Protein AF-A0A2P5LNM6-F1 (afdb_monomer)

pLDDT: mean 80.27, std 12.8, range [48.88, 95.44]

Nearest PDB structures (foldseek):
  6klw-assembly1_F  TM=1.842E-01  e=8.461E+00  Clostridium perfringens

Mean predicted aligned error: 8.5 Å

Sequence (66 aa):
ADGEILIFEAQDLTPEIEDSIFFAAPGGARKCAQIIVRGAAAAGAEIAWSFRRRAGAKVPPGGKVC

Foldseek 3Di:
DQQWDKDKDKPPWDWDKAWDDFDPDPVGGDTDIDTDTDDDDDVVDDIDMDIDTDPPGGQPVVHDDD

Solvent-accessible surface area (backbone atoms only — not comparable to full-atom values): 4577 Å² total; per-residue (Å²): 134,91,36,72,38,71,46,77,51,44,71,100,44,76,76,42,79,46,75,77,47,65,53,93,45,102,87,49,78,45,91,42,70,45,83,43,77,78,76,80,91,49,93,86,65,78,83,61,69,52,77,43,75,43,83,96,41,59,56,53,92,91,55,77,87,130

Radius of gyration: 15.08 Å; Cα contacts (8 Å, |Δi|>4): 82; chains: 1; bounding box: 30×35×34 Å

Structure (mmCIF, N/CA/C/O backbone):
data_AF-A0A2P5LNM6-F1
#
_entry.id   AF-A0A2P5LNM6-F1
#
loop_
_atom_site.group_PDB
_atom_site.id
_atom_site.type_symbol
_atom_site.label_atom_id
_atom_site.label_alt_id
_atom_site.label_comp_id
_atom_site.label_asym_id
_atom_site.label_entity_id
_atom_site.label_seq_id
_atom_site.pdbx_PDB_ins_code
_atom_site.Cartn_x
_atom_site.Cartn_y
_atom_site.Cartn_z
_atom_site.occupancy
_atom_site.B_iso_or_equiv
_atom_site.auth_seq_id
_atom_site.auth_comp_id
_atom_site.auth_asym_id
_atom_site.auth_atom_id
_atom_site.pdbx_PDB_model_num
ATOM 1 N N . ALA A 1 1 ? 1.394 3.266 -19.454 1.00 54.75 1 ALA A N 1
ATOM 2 C CA . ALA A 1 1 ? 1.734 3.890 -18.163 1.00 54.75 1 ALA A CA 1
ATOM 3 C C . ALA A 1 1 ? 2.574 5.104 -18.496 1.00 54.75 1 ALA A C 1
ATOM 5 O O . ALA A 1 1 ? 3.683 4.945 -18.992 1.00 54.75 1 ALA A O 1
ATOM 6 N N . ASP A 1 2 ? 2.016 6.297 -18.318 1.00 73.06 2 ASP A N 1
ATOM 7 C CA . ASP A 1 2 ? 2.423 7.481 -19.093 1.00 73.06 2 ASP A CA 1
ATOM 8 C C . ASP A 1 2 ? 3.542 8.287 -18.410 1.00 73.06 2 ASP A C 1
ATOM 10 O O . ASP A 1 2 ? 3.779 9.456 -18.716 1.00 73.06 2 ASP A O 1
ATOM 14 N N . GLY A 1 3 ? 4.242 7.643 -17.468 1.00 80.56 3 GLY A N 1
ATOM 15 C CA . GLY A 1 3 ? 5.267 8.252 -16.623 1.00 80.56 3 GLY A CA 1
ATOM 16 C C . GLY A 1 3 ? 4.713 9.223 -15.580 1.00 80.56 3 GLY A C 1
ATOM 17 O O . GLY A 1 3 ? 5.492 9.967 -14.996 1.00 80.56 3 GLY A O 1
ATOM 18 N N . GLU A 1 4 ? 3.398 9.264 -15.352 1.00 85.94 4 GLU A N 1
ATOM 19 C CA . GLU A 1 4 ? 2.798 10.116 -14.318 1.00 85.94 4 GLU A CA 1
ATOM 20 C C . GLU A 1 4 ? 3.285 9.709 -12.921 1.00 85.94 4 GLU A C 1
ATOM 22 O O . GLU A 1 4 ? 3.347 8.520 -12.600 1.00 85.94 4 GLU A O 1
ATOM 27 N N . ILE A 1 5 ? 3.598 10.696 -12.078 1.00 89.31 5 ILE A N 1
ATOM 28 C CA . ILE A 1 5 ? 3.884 10.461 -10.660 1.00 89.31 5 ILE A CA 1
ATOM 29 C C . ILE A 1 5 ? 2.600 10.671 -9.860 1.00 89.31 5 ILE A C 1
ATOM 31 O O . ILE A 1 5 ? 2.002 11.753 -9.872 1.00 89.31 5 ILE A O 1
ATOM 35 N N . LEU A 1 6 ? 2.198 9.627 -9.140 1.00 91.25 6 LEU A N 1
ATOM 36 C CA . LEU A 1 6 ? 1.093 9.657 -8.192 1.00 91.25 6 LEU A CA 1
ATOM 37 C C . LEU A 1 6 ? 1.640 9.716 -6.765 1.00 91.25 6 LEU A C 1
ATOM 39 O O . LEU A 1 6 ? 2.661 9.107 -6.456 1.00 91.25 6 LEU A O 1
ATOM 43 N N . ILE A 1 7 ? 0.944 10.448 -5.906 1.00 92.94 7 ILE A N 1
ATOM 44 C CA . ILE A 1 7 ? 1.144 10.462 -4.461 1.00 92.94 7 ILE A CA 1
ATOM 45 C C . ILE A 1 7 ? 0.043 9.587 -3.870 1.00 92.94 7 ILE A C 1
ATOM 47 O O . ILE A 1 7 ? -1.134 9.801 -4.173 1.00 92.94 7 ILE A O 1
ATOM 51 N N . PHE A 1 8 ? 0.443 8.599 -3.074 1.00 94.56 8 PHE A N 1
ATOM 52 C CA . PHE A 1 8 ? -0.454 7.776 -2.273 1.00 94.56 8 PHE A CA 1
ATOM 53 C C . PHE A 1 8 ? -0.457 8.287 -0.837 1.00 94.56 8 PHE A C 1
ATOM 55 O O . PHE A 1 8 ? 0.609 8.511 -0.265 1.00 94.56 8 PHE A O 1
ATOM 62 N N . GLU A 1 9 ? -1.642 8.442 -0.260 1.00 94.56 9 GLU A N 1
ATOM 63 C CA . GLU A 1 9 ? -1.828 8.880 1.123 1.00 94.56 9 GLU A CA 1
ATOM 64 C C . GLU A 1 9 ? -2.869 7.966 1.782 1.00 94.56 9 GLU A C 1
ATOM 66 O O . GLU A 1 9 ? -3.904 7.671 1.180 1.00 94.56 9 GLU A O 1
ATOM 71 N N . ALA A 1 10 ? -2.598 7.521 3.009 1.00 93.88 10 ALA A N 1
ATOM 72 C CA . ALA A 1 10 ? -3.532 6.783 3.855 1.00 93.88 10 ALA A CA 1
ATOM 73 C C . ALA 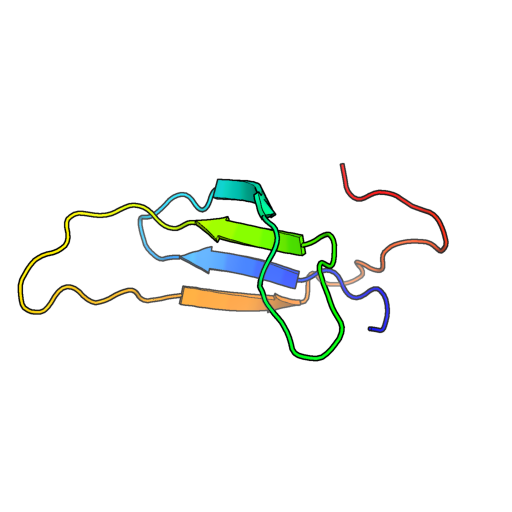A 1 10 ? -3.706 7.565 5.160 1.00 93.88 10 ALA A C 1
ATOM 75 O O . ALA A 1 10 ? -2.719 8.012 5.744 1.00 93.88 10 ALA A O 1
ATOM 76 N N . GLN A 1 11 ? -4.949 7.790 5.583 1.00 89.62 11 GLN A N 1
ATOM 77 C CA . GLN A 1 11 ? -5.234 8.626 6.748 1.00 89.62 11 GLN A CA 1
ATOM 78 C C . GLN A 1 11 ? -4.591 8.035 8.008 1.00 89.62 11 GLN A C 1
ATOM 80 O O . GLN A 1 11 ? -4.796 6.862 8.298 1.00 89.62 11 GLN A O 1
ATOM 85 N N . ASP A 1 12 ? -3.832 8.859 8.738 1.00 87.00 12 ASP A N 1
ATOM 86 C CA . ASP A 1 12 ? -3.165 8.529 10.009 1.00 87.00 12 ASP A CA 1
ATOM 87 C C . ASP A 1 12 ? -2.204 7.326 9.960 1.00 87.00 12 ASP A C 1
ATOM 89 O O . ASP A 1 12 ? -1.775 6.818 10.997 1.00 87.00 12 ASP A O 1
ATOM 93 N N . LEU A 1 13 ? -1.824 6.883 8.759 1.00 89.69 13 LEU A N 1
ATOM 94 C CA . LEU A 1 13 ? -0.972 5.721 8.540 1.00 89.69 13 LEU A CA 1
ATOM 95 C C . LEU A 1 13 ? 0.208 6.094 7.648 1.00 89.69 13 LEU A C 1
ATOM 97 O O . LEU A 1 13 ? 0.081 6.884 6.716 1.00 89.69 13 LEU A O 1
ATOM 101 N N . THR A 1 14 ? 1.358 5.478 7.910 1.00 91.31 14 THR A N 1
ATOM 102 C CA . THR A 1 14 ? 2.565 5.643 7.094 1.00 91.31 14 THR A CA 1
ATOM 103 C C . THR A 1 14 ? 2.658 4.484 6.103 1.00 91.31 14 THR A C 1
ATOM 105 O O . THR A 1 14 ? 2.882 3.352 6.539 1.00 91.31 14 THR A O 1
ATOM 108 N N . PRO A 1 15 ? 2.485 4.719 4.790 1.00 93.19 15 PRO A N 1
ATOM 109 C CA . PRO A 1 15 ? 2.622 3.668 3.793 1.00 93.19 15 PRO A CA 1
ATOM 110 C C . PRO A 1 15 ? 4.088 3.264 3.613 1.00 93.19 15 PRO A C 1
ATOM 112 O O . PRO A 1 15 ? 4.977 4.113 3.552 1.00 93.19 15 PRO A O 1
ATOM 115 N N . GLU A 1 16 ? 4.326 1.969 3.466 1.00 93.31 16 GLU A N 1
ATOM 116 C CA . GLU A 1 16 ? 5.624 1.381 3.129 1.00 93.31 16 GLU A CA 1
ATOM 117 C C . GLU A 1 16 ? 5.578 0.816 1.703 1.00 93.31 16 GLU A C 1
ATOM 119 O O . GLU A 1 16 ? 4.512 0.442 1.210 1.00 93.31 16 GLU A O 1
ATOM 124 N N . ILE A 1 17 ? 6.729 0.730 1.034 1.00 91.00 17 ILE A N 1
ATOM 125 C CA . ILE A 1 17 ? 6.857 -0.016 -0.222 1.00 91.00 17 ILE A CA 1
ATOM 126 C C . ILE A 1 17 ? 7.590 -1.318 0.067 1.00 91.00 17 ILE A C 1
ATOM 128 O O . ILE A 1 17 ? 8.698 -1.302 0.598 1.00 91.00 17 ILE A O 1
ATOM 132 N N . GLU A 1 18 ? 6.980 -2.435 -0.313 1.00 87.81 18 GLU A N 1
ATOM 133 C CA . GLU A 1 18 ? 7.629 -3.741 -0.288 1.00 87.81 18 GLU A CA 1
ATOM 134 C C . GLU A 1 18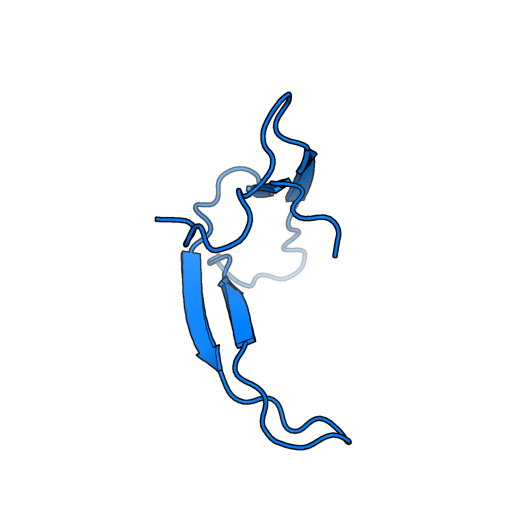 ? 8.016 -4.148 -1.712 1.00 87.81 18 GLU A C 1
ATOM 136 O O . GLU A 1 18 ? 7.163 -4.381 -2.575 1.00 87.81 18 GLU A O 1
ATOM 141 N N . ASP A 1 19 ? 9.323 -4.201 -1.963 1.00 79.69 19 ASP A N 1
ATOM 142 C CA . ASP A 1 19 ? 9.905 -4.646 -3.223 1.00 79.69 19 ASP A CA 1
ATOM 143 C C . ASP A 1 19 ? 10.059 -6.172 -3.264 1.00 79.69 19 ASP A C 1
ATOM 145 O O . ASP A 1 19 ? 10.362 -6.812 -2.263 1.00 79.69 19 ASP A O 1
ATOM 149 N N . SER A 1 20 ? 10.021 -6.745 -4.471 1.00 65.06 20 SER A N 1
ATOM 150 C CA . SER A 1 20 ? 10.388 -8.153 -4.744 1.00 65.06 20 SER A CA 1
ATOM 151 C C . SER A 1 20 ? 9.328 -9.193 -4.388 1.00 65.06 20 SER A C 1
ATOM 153 O O . SER A 1 20 ? 9.642 -10.332 -4.042 1.00 65.06 20 SER A O 1
ATOM 155 N N . ILE A 1 21 ? 8.064 -8.834 -4.576 1.00 63.72 21 ILE A N 1
ATOM 156 C CA . ILE A 1 21 ? 6.962 -9.788 -4.510 1.00 63.72 21 ILE A CA 1
ATOM 157 C C . ILE A 1 21 ? 6.816 -10.452 -5.883 1.00 63.72 21 ILE A C 1
ATOM 159 O O . ILE A 1 21 ? 6.927 -9.805 -6.928 1.00 63.72 21 ILE A O 1
ATOM 163 N N . PHE A 1 22 ? 6.605 -11.765 -5.897 1.00 65.81 22 PHE A N 1
ATOM 164 C CA . PHE A 1 22 ? 6.312 -12.520 -7.111 1.00 65.81 22 PHE A CA 1
ATOM 165 C C . PHE A 1 22 ? 4.882 -13.035 -7.012 1.00 65.81 22 PHE A C 1
ATOM 167 O O . PHE A 1 22 ? 4.613 -14.013 -6.319 1.00 65.81 22 PHE A O 1
ATOM 174 N N . PHE A 1 23 ? 3.949 -12.379 -7.700 1.00 61.81 23 PHE A N 1
ATOM 175 C CA . PHE A 1 23 ? 2.606 -12.933 -7.824 1.00 61.81 23 PHE A CA 1
ATOM 176 C C . PHE A 1 23 ? 2.604 -14.080 -8.828 1.00 61.81 23 PHE A C 1
ATOM 178 O O . PHE A 1 23 ? 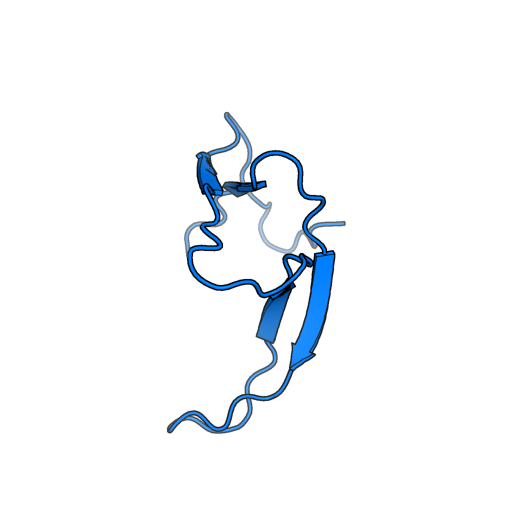3.149 -13.959 -9.929 1.00 61.81 23 PHE A O 1
ATOM 185 N N . ALA A 1 24 ? 1.920 -15.166 -8.475 1.00 62.03 24 ALA A N 1
ATOM 186 C CA . ALA A 1 24 ? 1.476 -16.150 -9.447 1.00 62.03 24 ALA A CA 1
ATOM 187 C C . ALA A 1 24 ? 0.367 -15.512 -10.303 1.00 62.03 24 ALA A C 1
ATOM 189 O O . ALA A 1 24 ? -0.811 -15.567 -9.964 1.00 62.03 24 ALA A O 1
ATOM 190 N N . ALA A 1 25 ? 0.748 -14.836 -11.385 1.00 62.56 25 ALA A N 1
ATOM 191 C CA . ALA A 1 25 ? -0.176 -14.347 -12.403 1.00 62.56 25 ALA A CA 1
ATOM 192 C C . ALA A 1 25 ? -0.137 -15.283 -13.627 1.00 62.56 25 ALA A C 1
ATOM 194 O O . ALA A 1 25 ? 0.899 -15.903 -13.875 1.00 62.56 25 ALA A O 1
ATOM 195 N N . PRO A 1 26 ? -1.201 -15.352 -14.451 1.00 66.62 26 PRO A N 1
ATOM 196 C CA . PRO A 1 26 ? -1.233 -16.192 -15.657 1.00 66.62 26 PRO A CA 1
ATOM 197 C C . PRO A 1 26 ? -0.071 -15.956 -16.642 1.00 66.62 26 PRO A C 1
ATOM 199 O O . PRO A 1 26 ? 0.236 -16.824 -17.450 1.00 66.62 26 PRO A O 1
ATOM 202 N N . GLY A 1 27 ? 0.590 -14.794 -16.571 1.00 70.62 27 GLY A N 1
ATOM 203 C CA . GLY A 1 27 ? 1.769 -14.441 -17.372 1.00 70.62 27 GLY A CA 1
ATOM 204 C C . GLY A 1 27 ? 3.128 -14.797 -16.749 1.00 70.62 27 GLY A C 1
ATOM 205 O O . GLY A 1 27 ? 4.149 -14.358 -17.272 1.00 70.62 27 GLY A O 1
ATOM 206 N N . GLY A 1 28 ? 3.162 -15.545 -15.642 1.00 68.12 28 GLY A N 1
ATOM 207 C CA . GLY A 1 28 ? 4.389 -15.898 -14.925 1.00 68.12 28 GLY A CA 1
ATOM 208 C C . GLY A 1 28 ? 4.846 -14.847 -13.908 1.00 68.12 28 GLY A C 1
ATOM 209 O O . GLY A 1 28 ? 4.232 -13.791 -13.735 1.00 68.12 28 GLY A O 1
ATOM 210 N N . ALA A 1 29 ? 5.933 -15.162 -13.203 1.00 70.19 29 ALA A N 1
ATOM 211 C CA . ALA A 1 29 ? 6.487 -14.323 -12.149 1.00 70.19 29 ALA A CA 1
ATOM 212 C C . ALA A 1 29 ? 6.997 -12.990 -12.725 1.00 70.19 29 ALA A C 1
ATOM 214 O O . ALA A 1 29 ? 7.935 -12.954 -13.523 1.00 70.19 29 ALA A O 1
ATOM 215 N N . ARG A 1 30 ? 6.389 -11.877 -12.308 1.00 72.19 30 ARG A N 1
ATOM 216 C CA . ARG A 1 30 ? 6.794 -10.523 -12.701 1.00 72.19 30 ARG A CA 1
ATOM 217 C C . ARG A 1 30 ? 7.302 -9.774 -11.482 1.00 72.19 30 ARG A C 1
ATOM 219 O O . ARG A 1 30 ? 6.650 -9.808 -10.442 1.00 72.19 30 ARG A O 1
ATOM 226 N N . LYS A 1 31 ? 8.416 -9.046 -11.631 1.00 72.94 31 LYS A N 1
ATOM 227 C CA . LYS A 1 31 ? 8.850 -8.098 -10.601 1.00 72.94 31 LYS A CA 1
ATOM 228 C C . LYS A 1 31 ? 7.726 -7.092 -10.360 1.00 72.94 31 LYS A C 1
ATOM 230 O O . LYS A 1 31 ? 7.292 -6.415 -11.293 1.00 72.94 31 LYS A O 1
ATOM 235 N N . CYS A 1 32 ? 7.282 -7.000 -9.118 1.00 80.81 32 CYS A N 1
ATOM 236 C CA . CYS A 1 32 ? 6.316 -6.011 -8.678 1.00 80.81 32 CYS A CA 1
ATOM 237 C C . CYS A 1 32 ? 6.723 -5.448 -7.313 1.00 80.81 32 CYS A C 1
ATOM 239 O O . CYS A 1 32 ? 7.636 -5.966 -6.661 1.00 80.81 32 CYS A O 1
ATOM 241 N N . ALA A 1 33 ? 6.051 -4.370 -6.932 1.00 85.69 33 ALA A N 1
ATOM 242 C CA . ALA A 1 33 ? 6.116 -3.789 -5.605 1.00 85.69 33 ALA A CA 1
ATOM 243 C C . ALA A 1 33 ? 4.687 -3.655 -5.065 1.00 85.69 33 ALA A C 1
ATOM 245 O O . ALA A 1 33 ? 3.739 -3.532 -5.850 1.00 85.69 33 ALA A O 1
ATOM 246 N N . GLN A 1 34 ? 4.539 -3.677 -3.746 1.00 89.50 34 GLN A N 1
ATOM 247 C CA . GLN A 1 34 ? 3.276 -3.414 -3.060 1.00 89.50 34 GLN A CA 1
ATOM 248 C C . GLN A 1 34 ? 3.382 -2.160 -2.199 1.00 89.50 34 GLN A C 1
ATOM 250 O O . GLN A 1 34 ? 4.437 -1.868 -1.646 1.00 89.50 34 GLN A O 1
ATOM 255 N N . ILE A 1 35 ? 2.263 -1.448 -2.067 1.00 92.38 3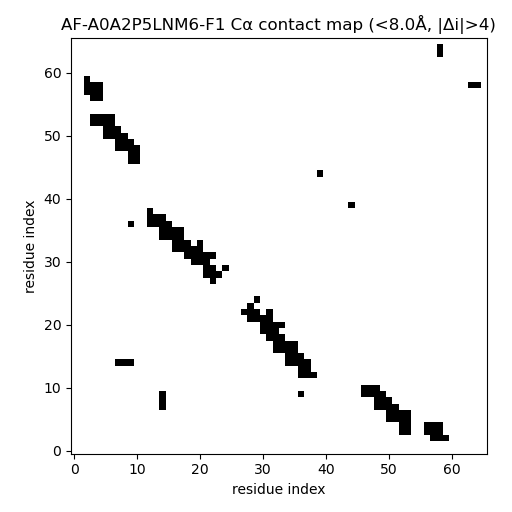5 ILE A N 1
ATOM 256 C CA . ILE A 1 35 ? 2.087 -0.422 -1.041 1.00 92.38 35 ILE A CA 1
ATOM 257 C C . ILE A 1 35 ? 1.489 -1.119 0.180 1.00 92.38 35 ILE A C 1
ATOM 259 O O . ILE A 1 35 ? 0.391 -1.672 0.097 1.00 92.38 35 ILE A O 1
ATOM 263 N N . ILE A 1 36 ? 2.209 -1.103 1.295 1.00 92.00 36 ILE A N 1
ATOM 264 C CA . ILE A 1 36 ? 1.804 -1.715 2.557 1.00 92.00 36 ILE A CA 1
ATOM 265 C C . ILE A 1 36 ? 1.302 -0.630 3.501 1.00 92.00 36 ILE A C 1
ATOM 267 O O . ILE A 1 36 ? 1.952 0.390 3.711 1.00 92.00 36 ILE A O 1
ATOM 271 N N . VAL A 1 37 ? 0.141 -0.880 4.100 1.00 91.38 37 VAL A N 1
ATOM 272 C CA . VAL A 1 37 ? -0.444 -0.049 5.152 1.00 91.38 37 VAL A CA 1
ATOM 273 C C . VAL A 1 37 ? -0.622 -0.934 6.381 1.00 91.38 37 VAL A C 1
ATOM 275 O O . VAL A 1 37 ? -1.285 -1.969 6.311 1.00 91.38 37 VAL A O 1
ATOM 278 N N . ARG A 1 38 ? 0.003 -0.560 7.501 1.00 90.19 38 ARG A N 1
ATOM 279 C CA . ARG A 1 38 ? -0.035 -1.336 8.749 1.00 90.19 38 ARG A CA 1
ATOM 280 C C . ARG A 1 38 ? -1.056 -0.749 9.709 1.00 90.19 38 ARG A C 1
ATOM 282 O O . ARG A 1 38 ? -1.080 0.454 9.915 1.00 90.19 38 ARG A O 1
ATOM 289 N N . GLY A 1 39 ? -1.848 -1.602 10.343 1.00 86.25 39 GLY A N 1
ATOM 290 C CA . GLY A 1 39 ? -2.822 -1.194 11.348 1.00 86.25 39 GLY A CA 1
ATOM 291 C C . GLY A 1 39 ? -3.344 -2.392 12.129 1.00 86.25 39 GLY A C 1
ATOM 292 O O . GLY A 1 39 ? -3.129 -3.542 11.742 1.00 86.25 39 GLY A O 1
ATOM 293 N N . ALA A 1 40 ? -4.022 -2.128 13.244 1.00 85.12 40 ALA A N 1
ATOM 294 C CA . ALA A 1 40 ? -4.700 -3.175 13.993 1.00 85.12 40 ALA A CA 1
ATOM 295 C C . ALA A 1 40 ? -5.933 -3.648 13.209 1.00 85.12 40 ALA A C 1
ATOM 297 O O . ALA A 1 40 ? -6.862 -2.877 12.970 1.00 85.12 40 ALA A O 1
ATOM 298 N N . ALA A 1 41 ? -5.949 -4.923 12.821 1.00 81.44 41 ALA A N 1
ATOM 299 C CA . ALA A 1 41 ? -7.127 -5.542 12.231 1.00 81.44 41 ALA A CA 1
ATOM 300 C C . ALA A 1 41 ? -8.160 -5.798 13.338 1.00 81.44 41 ALA A C 1
ATOM 302 O O . ALA A 1 41 ? -8.045 -6.752 14.106 1.00 81.44 41 ALA A O 1
ATOM 303 N N . ALA A 1 42 ? -9.149 -4.915 13.437 1.00 85.62 42 ALA A N 1
ATOM 304 C CA . ALA A 1 42 ? -10.286 -5.042 14.341 1.00 85.62 42 ALA A CA 1
ATOM 305 C C . ALA A 1 42 ? -11.589 -5.172 13.541 1.00 85.62 42 ALA A C 1
ATOM 307 O O . ALA A 1 42 ? -11.658 -4.795 12.370 1.00 85.62 42 ALA A O 1
ATOM 308 N N . ALA A 1 43 ? -12.641 -5.699 14.169 1.00 90.50 43 ALA A N 1
ATOM 309 C CA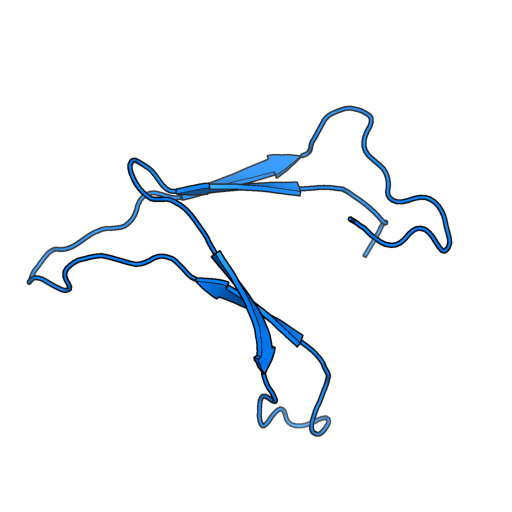 . ALA A 1 43 ? -13.966 -5.697 13.560 1.00 90.50 43 ALA A CA 1
ATOM 310 C C . ALA A 1 43 ? -14.406 -4.247 13.290 1.00 90.50 43 ALA A C 1
ATOM 312 O O . ALA A 1 43 ? -14.384 -3.418 14.197 1.00 90.50 43 ALA A O 1
ATOM 313 N N . GLY A 1 44 ? -14.774 -3.947 12.042 1.00 87.00 44 GLY A N 1
ATOM 314 C CA . GLY A 1 44 ? -15.121 -2.587 11.618 1.00 87.00 44 GLY A CA 1
ATOM 315 C C . GLY A 1 44 ? -13.921 -1.666 11.379 1.00 87.00 44 GLY A C 1
ATOM 316 O O . GLY A 1 44 ? -14.115 -0.464 11.244 1.00 87.00 44 GLY A O 1
ATOM 317 N N . ALA A 1 45 ? -12.693 -2.192 11.330 1.00 87.62 45 ALA A N 1
ATOM 318 C CA . ALA A 1 45 ? -11.549 -1.402 10.895 1.00 87.62 45 ALA A CA 1
ATOM 319 C C . ALA A 1 45 ? -11.728 -0.985 9.427 1.00 87.62 45 ALA A C 1
ATOM 321 O O . ALA A 1 45 ? -11.852 -1.829 8.538 1.00 87.62 45 ALA A O 1
ATOM 322 N N . GLU A 1 46 ? -11.710 0.321 9.187 1.00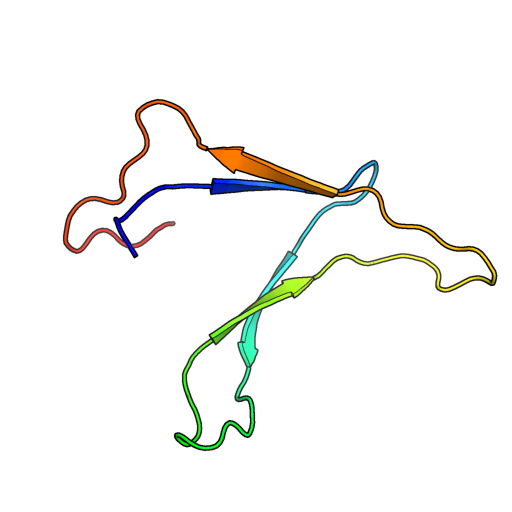 89.38 46 GLU A N 1
ATOM 323 C CA . GLU A 1 46 ? -11.753 0.919 7.858 1.00 89.38 46 GLU A CA 1
ATOM 324 C C . GLU A 1 46 ? -10.448 1.660 7.577 1.00 89.38 46 GLU A C 1
ATOM 326 O O . GLU A 1 46 ? -9.783 2.158 8.486 1.00 89.38 46 GLU A O 1
ATOM 331 N N . ILE A 1 47 ? -10.078 1.731 6.299 1.00 87.19 47 ILE A N 1
ATOM 332 C CA . ILE A 1 47 ? -8.909 2.480 5.842 1.00 87.19 47 ILE A CA 1
ATOM 333 C C . ILE A 1 47 ? -9.382 3.484 4.799 1.00 87.19 47 ILE A C 1
ATOM 335 O O . ILE A 1 47 ? -9.816 3.098 3.712 1.00 87.19 47 ILE A O 1
ATOM 339 N N . ALA A 1 48 ? -9.252 4.771 5.112 1.00 92.38 48 ALA A N 1
ATOM 340 C CA . ALA A 1 48 ? -9.408 5.840 4.137 1.00 92.38 48 ALA A CA 1
ATOM 341 C C . ALA A 1 48 ? -8.063 6.107 3.446 1.00 92.38 48 ALA A C 1
ATOM 343 O O . ALA A 1 48 ? -7.044 6.337 4.101 1.00 92.38 48 ALA A O 1
ATOM 344 N N . TRP A 1 49 ? -8.052 6.078 2.114 1.00 94.88 49 TRP A N 1
ATOM 345 C CA . TRP A 1 49 ? -6.854 6.308 1.308 1.00 94.88 49 TRP A CA 1
ATOM 346 C C . TRP A 1 49 ? -7.186 7.054 0.016 1.00 94.88 49 TRP A C 1
ATOM 348 O O . TRP A 1 49 ? -8.335 7.083 -0.429 1.00 94.88 49 TRP A O 1
ATOM 358 N N . SER A 1 50 ? -6.175 7.664 -0.601 1.00 95.44 50 SER A N 1
ATOM 359 C CA . SER A 1 50 ? -6.334 8.342 -1.887 1.00 95.44 50 SER A CA 1
ATOM 360 C C . SER A 1 50 ? -5.086 8.254 -2.763 1.00 95.44 50 SER A C 1
ATOM 362 O O . SER A 1 50 ? -3.967 8.072 -2.283 1.00 95.44 50 SER A O 1
ATOM 364 N N . PHE A 1 51 ? -5.300 8.420 -4.069 1.00 94.88 51 PHE A N 1
ATOM 365 C CA . PHE A 1 51 ? -4.249 8.741 -5.025 1.00 94.88 51 PHE A CA 1
ATOM 366 C C . PHE A 1 51 ? -4.492 10.126 -5.600 1.00 94.88 51 PHE A C 1
ATOM 368 O O . PHE A 1 51 ? -5.600 10.445 -6.036 1.00 94.88 51 PHE A O 1
ATOM 375 N N . ARG A 1 52 ? -3.426 10.915 -5.709 1.00 93.44 52 ARG A N 1
ATOM 376 C CA . ARG A 1 52 ? -3.459 12.178 -6.445 1.00 93.44 52 ARG A CA 1
ATOM 377 C C . ARG A 1 52 ? -2.252 12.324 -7.348 1.00 93.44 52 ARG A C 1
ATOM 379 O O . ARG A 1 52 ? -1.152 11.894 -7.019 1.00 93.44 52 ARG A O 1
ATOM 386 N N . ARG A 1 53 ? -2.448 12.961 -8.499 1.00 91.69 53 ARG A N 1
ATOM 387 C CA . ARG A 1 53 ? -1.338 13.311 -9.390 1.00 91.69 53 ARG A CA 1
ATOM 388 C C . ARG A 1 53 ? -0.469 14.372 -8.732 1.00 91.69 53 ARG A C 1
ATOM 390 O O . ARG A 1 53 ? -0.983 15.359 -8.205 1.00 91.69 53 ARG A O 1
ATOM 397 N N . ARG A 1 54 ? 0.849 14.210 -8.814 1.00 89.75 54 ARG A N 1
ATOM 398 C CA . ARG A 1 54 ? 1.786 15.273 -8.456 1.00 89.75 54 ARG A CA 1
ATOM 399 C C . ARG A 1 54 ? 1.908 16.235 -9.639 1.00 89.75 54 ARG A C 1
ATOM 401 O O . ARG A 1 54 ? 2.327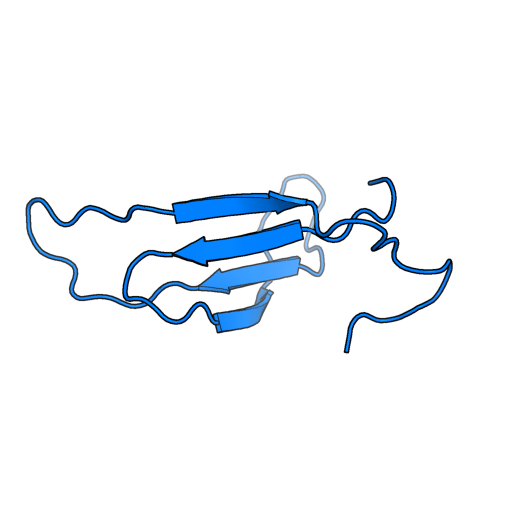 15.844 -10.726 1.00 89.75 54 ARG A O 1
ATOM 408 N N . ALA A 1 55 ? 1.530 17.495 -9.437 1.00 82.31 55 ALA A N 1
ATOM 409 C CA . ALA A 1 55 ? 1.578 18.510 -10.488 1.00 82.31 55 ALA A CA 1
ATOM 410 C C . ALA A 1 55 ? 2.995 18.648 -11.076 1.00 82.31 55 ALA A C 1
ATOM 412 O O . ALA A 1 55 ? 3.976 18.707 -10.335 1.00 82.31 55 ALA A O 1
ATOM 413 N N . GLY A 1 56 ? 3.095 18.671 -12.409 1.00 78.75 56 GLY A N 1
ATOM 414 C CA . GLY A 1 56 ? 4.364 18.820 -13.137 1.00 78.75 56 GLY A CA 1
ATOM 415 C C . GLY A 1 56 ? 5.322 17.626 -13.045 1.00 78.75 56 GLY A C 1
ATOM 416 O O . GLY A 1 56 ? 6.431 17.696 -13.568 1.00 78.75 56 GLY A O 1
ATOM 417 N N . ALA A 1 57 ? 4.927 16.529 -12.396 1.00 71.56 57 ALA A N 1
ATOM 418 C CA . ALA A 1 57 ? 5.809 15.406 -12.136 1.00 71.56 57 ALA A CA 1
ATOM 419 C C . ALA A 1 57 ? 5.588 14.292 -13.166 1.00 71.56 57 ALA A C 1
ATOM 421 O O . ALA A 1 57 ? 4.629 13.520 -13.101 1.00 71.56 57 ALA A O 1
ATOM 422 N N . LYS A 1 58 ? 6.517 14.215 -14.118 1.00 73.00 58 LYS A N 1
ATOM 423 C CA . LYS A 1 58 ? 6.651 13.108 -15.060 1.00 73.00 58 LYS A CA 1
ATOM 424 C C . LYS A 1 58 ? 7.996 12.440 -14.820 1.00 73.00 58 LYS A C 1
ATOM 426 O O . LYS A 1 58 ? 9.007 13.131 -14.720 1.00 73.00 58 LYS A O 1
ATOM 431 N N . VAL A 1 59 ? 8.012 11.116 -14.720 1.00 70.94 59 VAL A N 1
ATOM 432 C CA . VAL A 1 59 ? 9.256 10.348 -14.685 1.00 70.94 59 VAL A CA 1
ATOM 433 C C . VAL A 1 59 ? 9.957 10.556 -16.033 1.00 70.94 59 VAL A C 1
ATOM 435 O O . VAL A 1 59 ? 9.360 10.250 -17.073 1.00 70.94 59 VAL A O 1
ATOM 438 N N . PRO A 1 60 ? 11.186 11.105 -16.057 1.00 66.62 60 PRO A N 1
ATOM 439 C CA . PRO A 1 60 ? 11.948 11.231 -17.290 1.00 66.62 60 PRO A CA 1
ATOM 440 C C . PRO A 1 60 ? 12.157 9.849 -17.922 1.00 66.62 60 PRO A C 1
ATOM 442 O O . PRO A 1 60 ? 12.292 8.865 -17.189 1.00 66.62 60 PRO A O 1
ATOM 445 N N . PRO A 1 61 ? 12.236 9.736 -19.257 1.00 62.38 61 PRO A N 1
ATOM 446 C CA . PRO A 1 61 ? 12.581 8.472 -19.898 1.00 62.38 61 PRO A CA 1
ATOM 447 C C . PRO A 1 61 ? 13.913 7.947 -19.332 1.00 62.38 61 PRO A C 1
ATOM 449 O O . PRO A 1 61 ? 14.941 8.605 -19.460 1.00 62.38 61 PRO A O 1
ATOM 452 N N . GLY A 1 62 ? 13.888 6.792 -18.658 1.00 65.06 62 GLY A N 1
ATOM 453 C CA . GLY A 1 62 ? 15.068 6.178 -18.030 1.00 65.06 62 GLY A CA 1
ATOM 454 C C . GLY A 1 62 ? 15.398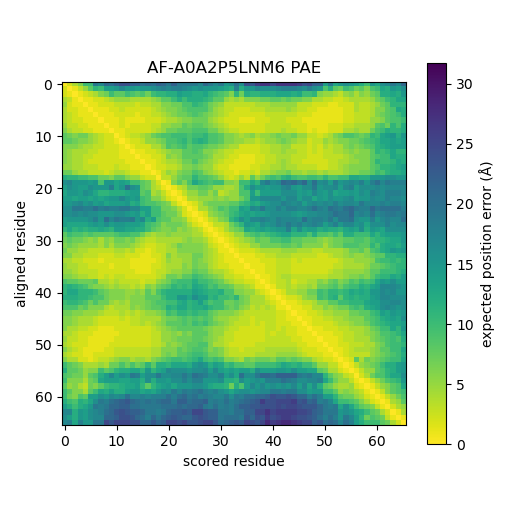 6.638 -16.600 1.00 65.06 62 GLY A C 1
ATOM 45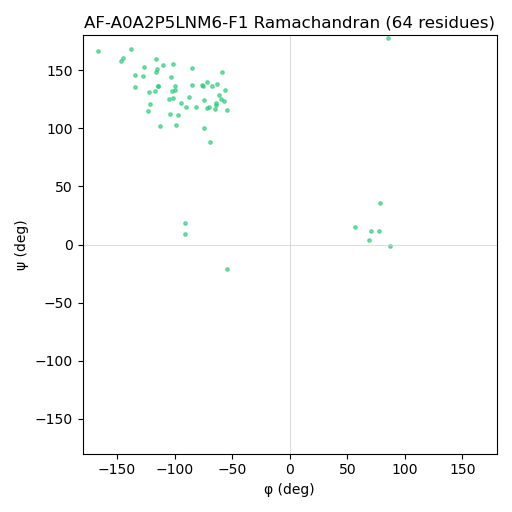5 O O . GLY A 1 62 ? 16.334 6.107 -16.005 1.00 65.06 62 GLY A O 1
ATOM 456 N N . GLY A 1 63 ? 14.641 7.573 -16.019 1.00 56.50 63 GLY A N 1
ATOM 457 C CA . GLY A 1 63 ? 14.806 7.980 -14.622 1.00 56.50 63 GLY A CA 1
ATOM 458 C C . GLY A 1 63 ? 14.254 6.925 -13.663 1.00 56.50 63 GLY A C 1
ATOM 459 O O . GLY A 1 63 ? 13.083 6.558 -13.751 1.00 56.50 63 GLY A O 1
ATOM 460 N N . LYS A 1 64 ? 15.079 6.436 -12.732 1.00 56.31 64 LYS A N 1
ATOM 461 C CA . LYS A 1 64 ? 14.564 5.696 -11.574 1.00 56.31 64 LYS A CA 1
ATOM 462 C C . LYS A 1 64 ? 13.967 6.695 -10.588 1.00 56.31 64 LYS A C 1
ATOM 464 O O . LYS A 1 64 ? 14.546 7.754 -10.359 1.00 56.31 64 LYS A O 1
ATOM 469 N N . VAL A 1 65 ? 12.809 6.355 -10.035 1.00 56.03 65 VAL A N 1
ATOM 470 C CA . VAL A 1 65 ? 12.268 7.046 -8.863 1.00 56.03 65 VAL A CA 1
ATOM 471 C C . VAL A 1 65 ? 13.165 6.644 -7.689 1.00 56.03 65 VAL A C 1
ATOM 473 O O . VAL A 1 65 ? 13.335 5.446 -7.458 1.00 56.03 65 VAL A O 1
ATOM 476 N N . CYS A 1 66 ? 13.827 7.627 -7.075 1.00 48.88 66 CYS A N 1
ATOM 477 C CA . CYS A 1 66 ? 14.623 7.446 -5.861 1.00 48.88 66 CYS A CA 1
ATOM 478 C C . CYS A 1 66 ? 13.718 7.243 -4.649 1.00 48.88 66 CYS A C 1
ATOM 480 O O . CYS A 1 66 ? 12.651 7.902 -4.620 1.00 48.88 66 CYS A O 1
#

Secondary structure (DSSP, 8-state):
---EEEEEEETTB--EEEEEEE---TT---EEEEEE------TT----EEEEEEEEEEPPTTPPP-